Protein AF-A0A820JJ82-F1 (afdb_monomer_lite)

pLDDT: mean 74.67, std 12.88, range [42.31, 90.62]

InterPro domains:
  IPR000795 Translational (tr)-type GTP-binding domain [PF00009] (2-73)
  IPR027417 P-loop containing nucleoside triphosphate hydrolase [G3DSA:3.40.50.300] (1-97)
  IPR027417 P-loop containing nucleoside triphosphate hydrolase [SSF52540] (2-84)
  IPR050100 Translation factor GTPase superfamily members [PTHR23115] (2-79)

Structure (mmCIF, N/CA/C/O backbone):
data_AF-A0A820JJ82-F1
#
_entry.id   AF-A0A820JJ82-F1
#
loop_
_atom_site.group_PDB
_atom_site.id
_atom_site.type_symbol
_atom_site.label_atom_id
_atom_site.label_alt_id
_atom_site.label_comp_id
_atom_site.label_asym_id
_atom_site.label_entity_id
_atom_site.label_seq_id
_atom_site.pdbx_PDB_ins_code
_atom_site.Cartn_x
_atom_site.Cartn_y
_atom_site.Cartn_z
_atom_site.occupancy
_atom_site.B_iso_or_equiv
_atom_site.auth_seq_id
_atom_site.auth_comp_id
_atom_site.auth_asym_id
_atom_site.auth_atom_id
_atom_site.pdbx_PDB_model_num
ATOM 1 N N . MET A 1 1 ? 2.016 -13.389 4.673 1.00 69.38 1 MET A N 1
ATOM 2 C CA . MET A 1 1 ? 1.292 -12.100 4.555 1.00 69.38 1 MET A CA 1
ATOM 3 C C . MET A 1 1 ? 0.142 -11.987 5.553 1.00 69.38 1 MET A C 1
ATOM 5 O O . MET A 1 1 ? 0.139 -11.042 6.325 1.00 69.38 1 MET A O 1
ATOM 9 N N . ARG A 1 2 ? -0.801 -12.941 5.586 1.00 78.25 2 ARG A N 1
ATOM 10 C CA . ARG A 1 2 ? -1.975 -12.910 6.479 1.00 78.25 2 ARG A CA 1
ATOM 11 C C . ARG A 1 2 ? -1.619 -12.875 7.973 1.00 78.25 2 ARG A C 1
ATOM 13 O O . ARG A 1 2 ? -1.949 -11.901 8.644 1.00 78.25 2 ARG A O 1
ATOM 20 N N . GLU A 1 3 ? -0.848 -13.850 8.457 1.00 86.12 3 GLU A N 1
ATOM 21 C CA . GLU A 1 3 ? -0.344 -13.864 9.841 1.00 86.12 3 GLU A CA 1
ATOM 22 C C . GLU A 1 3 ? 0.470 -12.616 10.200 1.00 86.12 3 GLU A C 1
ATOM 24 O O . GLU A 1 3 ? 0.343 -12.102 11.304 1.00 86.12 3 GLU A O 1
ATOM 29 N N . GLN A 1 4 ? 1.290 -12.101 9.278 1.00 84.56 4 GLN A N 1
ATOM 30 C CA . GLN A 1 4 ? 2.127 -10.924 9.546 1.00 84.56 4 GLN A CA 1
ATOM 31 C C . GLN A 1 4 ? 1.283 -9.668 9.786 1.00 84.56 4 GLN A C 1
ATOM 33 O O . GLN A 1 4 ? 1.573 -8.907 10.702 1.00 84.56 4 GLN A O 1
ATOM 38 N N . ILE A 1 5 ? 0.210 -9.482 9.014 1.00 83.50 5 ILE A N 1
ATOM 39 C CA . ILE A 1 5 ? -0.724 -8.362 9.195 1.00 83.50 5 ILE A CA 1
ATOM 40 C C . ILE A 1 5 ? -1.459 -8.489 10.533 1.00 83.50 5 ILE A C 1
ATOM 42 O O . ILE A 1 5 ? -1.599 -7.501 11.252 1.00 83.50 5 ILE A O 1
ATOM 46 N N . LEU A 1 6 ? -1.886 -9.702 10.896 1.00 85.25 6 LEU A N 1
ATOM 47 C CA . LEU A 1 6 ? -2.532 -9.954 12.184 1.00 85.25 6 LEU A CA 1
ATOM 48 C C . LEU A 1 6 ? -1.582 -9.676 13.359 1.00 85.25 6 LEU A C 1
ATOM 50 O O . LEU A 1 6 ? -1.979 -9.068 14.350 1.00 85.25 6 LEU A O 1
ATOM 54 N N . LEU A 1 7 ? -0.316 -10.075 13.239 1.00 87.69 7 LEU A N 1
ATOM 55 C CA . LEU A 1 7 ? 0.695 -9.819 14.259 1.00 87.69 7 LEU A CA 1
ATOM 56 C C . LEU A 1 7 ? 0.967 -8.316 14.418 1.00 87.69 7 LEU A C 1
ATOM 58 O O . LEU A 1 7 ? 0.979 -7.816 15.540 1.00 87.69 7 LEU A O 1
ATOM 62 N N . CYS A 1 8 ? 1.107 -7.575 13.314 1.00 85.06 8 CYS A N 1
ATOM 63 C CA . CYS A 1 8 ? 1.236 -6.115 13.350 1.00 85.06 8 CYS A CA 1
ATOM 64 C C . CYS A 1 8 ? 0.038 -5.440 14.035 1.00 85.06 8 CYS A C 1
ATOM 66 O O . CYS A 1 8 ? 0.224 -4.460 14.760 1.00 85.06 8 CYS A O 1
ATOM 68 N N . TYR A 1 9 ? -1.168 -5.982 13.843 1.00 84.38 9 TYR A N 1
ATOM 69 C CA . TYR A 1 9 ? -2.379 -5.480 14.486 1.00 84.38 9 TYR A CA 1
ATOM 70 C C . TYR A 1 9 ? -2.340 -5.691 16.001 1.00 84.38 9 TYR A C 1
ATOM 72 O O . TYR A 1 9 ? -2.567 -4.749 16.759 1.00 84.38 9 TYR A O 1
ATOM 80 N N . MET A 1 10 ? -1.968 -6.894 16.449 1.00 85.62 10 MET A N 1
ATOM 81 C CA . MET A 1 10 ? -1.823 -7.209 17.877 1.00 85.62 10 MET A CA 1
ATOM 82 C C . MET A 1 10 ? -0.736 -6.369 18.561 1.00 85.62 10 MET A C 1
ATOM 84 O O . MET A 1 10 ? -0.878 -6.013 19.726 1.00 85.62 10 MET A O 1
ATOM 88 N N . LEU A 1 11 ? 0.323 -6.004 17.833 1.00 87.94 11 LEU A N 1
ATOM 89 C CA . LEU A 1 11 ? 1.389 -5.120 18.319 1.00 87.94 11 LEU A CA 1
ATOM 90 C C . LEU A 1 11 ? 0.982 -3.635 18.377 1.00 87.94 11 LEU A C 1
ATOM 92 O O . LEU A 1 11 ? 1.763 -2.806 18.838 1.00 87.94 11 LEU A O 1
ATOM 96 N N . GLY A 1 12 ? -0.216 -3.270 17.907 1.00 85.00 12 GLY A N 1
ATOM 97 C CA . GLY A 1 12 ? -0.701 -1.889 17.930 1.00 85.00 12 GLY A CA 1
ATOM 98 C C . GLY A 1 12 ? -0.080 -0.985 16.861 1.00 85.00 12 GLY A C 1
ATOM 99 O O . GLY A 1 12 ? -0.137 0.242 16.983 1.00 85.00 12 GLY A O 1
ATOM 100 N N . ILE A 1 13 ? 0.501 -1.550 15.798 1.00 85.44 13 ILE A N 1
ATOM 101 C CA . ILE A 1 13 ? 1.017 -0.772 14.667 1.00 85.44 13 ILE A CA 1
ATOM 102 C C . ILE A 1 13 ? -0.178 -0.220 13.890 1.00 85.44 13 ILE A C 1
ATOM 104 O O . ILE A 1 13 ? -0.875 -0.972 13.215 1.00 85.44 13 ILE A O 1
ATOM 108 N N . LYS A 1 14 ? -0.411 1.095 13.984 1.00 80.00 14 LYS A N 1
ATOM 109 C CA . LYS A 1 14 ? -1.553 1.787 13.349 1.00 80.00 14 LYS A CA 1
ATOM 110 C C . LYS A 1 14 ? -1.271 2.307 11.937 1.00 80.00 14 LYS A C 1
ATOM 112 O O . LYS A 1 14 ? -2.208 2.575 11.197 1.00 80.00 14 LYS A O 1
ATOM 117 N N . ARG A 1 15 ? 0.003 2.496 11.579 1.00 81.06 15 ARG A N 1
ATOM 118 C CA . ARG A 1 15 ? 0.445 3.017 10.274 1.00 81.06 15 ARG A CA 1
ATOM 119 C C . ARG A 1 15 ? 1.230 1.933 9.554 1.00 81.06 15 ARG A C 1
ATOM 121 O O . ARG A 1 15 ? 2.164 1.388 10.135 1.00 81.06 15 ARG A O 1
ATOM 128 N N . MET A 1 16 ? 0.858 1.632 8.315 1.00 82.88 16 MET A N 1
ATOM 129 C CA . MET A 1 16 ? 1.491 0.577 7.525 1.00 82.88 16 MET A CA 1
ATOM 130 C C . MET A 1 16 ? 1.792 1.083 6.116 1.00 82.88 16 MET A C 1
ATOM 132 O O . MET A 1 16 ? 1.011 1.826 5.527 1.00 82.88 16 MET A O 1
ATOM 136 N N . VAL A 1 17 ? 2.926 0.656 5.569 1.00 84.12 17 VAL A N 1
ATOM 137 C CA . VAL A 1 17 ? 3.266 0.852 4.160 1.00 84.12 17 VAL A CA 1
ATOM 138 C C . VAL A 1 17 ? 3.345 -0.522 3.515 1.00 84.12 17 VAL A C 1
ATOM 140 O O . VAL A 1 17 ? 4.064 -1.399 3.992 1.00 84.12 17 VAL A O 1
ATOM 143 N N . VAL A 1 18 ? 2.582 -0.715 2.448 1.00 85.50 18 VAL A N 1
ATOM 144 C CA . VAL A 1 18 ? 2.579 -1.928 1.637 1.00 85.50 18 VAL A CA 1
ATOM 145 C C . VAL A 1 18 ? 3.364 -1.637 0.367 1.00 85.50 18 VAL A C 1
ATOM 147 O O . VAL A 1 18 ? 2.885 -0.940 -0.527 1.00 85.50 18 VAL A O 1
ATOM 150 N N . ALA A 1 19 ? 4.574 -2.180 0.291 1.00 85.19 19 ALA A N 1
ATOM 151 C CA . ALA A 1 19 ? 5.379 -2.127 -0.917 1.00 85.19 19 ALA A CA 1
ATOM 152 C C . ALA A 1 19 ? 5.050 -3.328 -1.822 1.00 85.19 19 ALA A C 1
ATOM 154 O O . ALA A 1 19 ? 5.254 -4.480 -1.433 1.00 85.19 19 ALA A O 1
ATOM 155 N N . VAL A 1 20 ? 4.520 -3.068 -3.016 1.00 85.38 20 VAL A N 1
ATOM 156 C CA . VAL A 1 20 ? 4.247 -4.082 -4.042 1.00 85.38 20 VAL A CA 1
ATOM 157 C C . VAL A 1 20 ? 5.505 -4.235 -4.888 1.00 85.38 20 VAL A C 1
ATOM 159 O O . VAL A 1 20 ? 5.829 -3.348 -5.668 1.00 85.38 20 VAL A O 1
ATOM 162 N N . ASN A 1 21 ? 6.239 -5.330 -4.689 1.00 84.62 21 ASN A N 1
ATOM 163 C CA . ASN A 1 21 ? 7.519 -5.582 -5.356 1.00 84.62 21 ASN A CA 1
ATOM 164 C C . ASN A 1 21 ? 7.361 -6.351 -6.681 1.00 84.62 21 ASN A C 1
ATOM 166 O O . ASN A 1 21 ? 6.323 -6.969 -6.912 1.00 84.62 21 ASN A O 1
ATOM 170 N N . LYS A 1 22 ? 8.435 -6.383 -7.484 1.00 79.88 22 LYS A N 1
ATOM 171 C CA . LYS A 1 22 ? 8.558 -7.081 -8.778 1.00 79.88 22 LYS A CA 1
ATOM 172 C C . LYS A 1 22 ? 7.654 -6.531 -9.886 1.00 79.88 22 LYS A C 1
ATOM 174 O O . LYS A 1 22 ? 7.092 -7.293 -10.669 1.00 79.88 22 LYS A O 1
ATOM 179 N N . MET A 1 23 ? 7.503 -5.211 -9.956 1.00 80.00 23 MET A N 1
ATOM 180 C CA . MET A 1 23 ? 6.760 -4.566 -11.051 1.00 80.00 23 MET A CA 1
ATOM 181 C C . MET A 1 23 ? 7.433 -4.736 -12.427 1.00 80.00 23 MET A C 1
ATOM 183 O O . MET A 1 23 ? 6.768 -4.584 -13.446 1.00 80.00 23 MET A O 1
ATOM 187 N N . ASP A 1 24 ? 8.718 -5.087 -12.440 1.00 75.75 24 ASP A N 1
ATOM 188 C CA . ASP A 1 24 ? 9.553 -5.388 -13.610 1.00 75.75 24 ASP A CA 1
ATOM 189 C C . ASP A 1 24 ? 9.325 -6.785 -14.210 1.00 75.75 24 ASP A C 1
ATOM 191 O O . ASP A 1 24 ? 9.854 -7.079 -15.278 1.00 75.75 24 ASP A O 1
ATOM 195 N N . ALA A 1 25 ? 8.564 -7.659 -13.541 1.00 78.25 25 ALA A N 1
ATOM 196 C CA . ALA A 1 25 ? 8.334 -9.013 -14.036 1.00 78.25 25 ALA A CA 1
ATOM 197 C C . ALA A 1 25 ? 7.683 -8.993 -15.430 1.00 78.25 25 ALA A C 1
ATOM 199 O O . ALA A 1 25 ? 6.786 -8.190 -15.676 1.00 78.25 25 ALA A O 1
ATOM 200 N N . ASP A 1 26 ? 8.089 -9.918 -16.303 1.00 70.62 26 ASP A N 1
ATOM 201 C CA . ASP A 1 26 ? 7.634 -10.012 -17.703 1.00 70.62 26 ASP A CA 1
ATOM 202 C C . ASP A 1 26 ? 6.102 -10.172 -17.827 1.00 70.62 26 ASP A C 1
ATOM 204 O O . ASP A 1 26 ? 5.484 -9.702 -18.775 1.00 70.62 26 ASP A O 1
ATOM 208 N N . ASP A 1 27 ? 5.461 -10.754 -16.807 1.00 72.56 27 ASP A N 1
ATOM 209 C CA . ASP A 1 27 ? 4.001 -10.883 -16.709 1.00 72.56 27 ASP A CA 1
ATOM 210 C C . ASP A 1 27 ? 3.277 -9.583 -16.303 1.00 72.56 27 ASP A C 1
ATOM 212 O O . ASP A 1 27 ? 2.053 -9.490 -16.413 1.00 72.56 27 ASP A O 1
ATOM 216 N N . VAL A 1 28 ? 4.000 -8.607 -15.743 1.00 71.88 28 VAL A N 1
ATOM 217 C CA . VAL A 1 28 ? 3.444 -7.376 -15.160 1.00 71.88 28 VAL A CA 1
ATOM 218 C C . VAL A 1 28 ? 3.848 -6.152 -15.970 1.00 71.88 28 VAL A C 1
ATOM 220 O O . VAL A 1 28 ? 2.984 -5.324 -16.212 1.00 71.88 28 VAL A O 1
ATOM 223 N N . LEU A 1 29 ? 5.108 -6.021 -16.400 1.00 76.25 29 LEU A N 1
ATOM 224 C CA . LEU A 1 29 ? 5.614 -4.911 -17.229 1.00 76.25 29 LEU A CA 1
ATOM 225 C C . LEU A 1 29 ? 5.118 -3.527 -16.772 1.00 76.25 29 LEU A C 1
ATOM 227 O O . LEU A 1 29 ? 4.690 -2.703 -17.580 1.00 76.25 29 LEU A O 1
ATOM 231 N N . TYR A 1 30 ? 5.148 -3.270 -15.464 1.00 72.81 30 TYR A N 1
ATOM 232 C CA . TYR A 1 30 ? 4.645 -2.034 -14.853 1.00 72.81 30 TYR A CA 1
ATOM 233 C C . TYR A 1 30 ? 3.144 -1.747 -15.080 1.00 72.81 30 TYR A C 1
ATOM 235 O O . TYR A 1 30 ? 2.703 -0.601 -14.953 1.00 72.81 30 TYR A O 1
ATOM 243 N N . ASP A 1 31 ? 2.344 -2.774 -15.372 1.00 79.62 31 ASP A N 1
ATOM 244 C CA . ASP A 1 31 ? 0.916 -2.651 -15.648 1.00 79.62 31 ASP A CA 1
ATOM 245 C C . ASP A 1 31 ? 0.127 -2.141 -14.433 1.00 79.62 31 ASP A C 1
ATOM 247 O O . ASP A 1 31 ? 0.167 -2.670 -13.313 1.00 79.62 31 ASP A O 1
ATOM 251 N N . GLU A 1 32 ? -0.651 -1.094 -14.694 1.00 80.25 32 GLU A N 1
ATOM 252 C CA . GLU A 1 32 ? -1.473 -0.409 -13.705 1.00 80.25 32 GLU A CA 1
ATOM 253 C C . GLU A 1 32 ? -2.644 -1.292 -13.246 1.00 80.25 32 GLU A C 1
ATOM 255 O O . GLU A 1 32 ? -3.025 -1.262 -12.071 1.00 80.25 32 GLU A O 1
ATOM 260 N N . ASN A 1 33 ? -3.194 -2.126 -14.137 1.00 84.00 33 ASN A N 1
ATOM 261 C CA . ASN A 1 33 ? -4.325 -2.989 -13.795 1.00 84.00 33 ASN A CA 1
ATOM 262 C C . ASN A 1 33 ? -3.907 -4.058 -12.791 1.00 84.00 33 ASN A C 1
ATOM 264 O O . ASN A 1 33 ? -4.620 -4.296 -11.811 1.00 84.00 33 ASN A O 1
ATOM 268 N N . ARG A 1 34 ? -2.725 -4.650 -12.978 1.00 85.31 34 ARG A N 1
ATOM 269 C CA . ARG A 1 34 ? -2.168 -5.625 -12.041 1.00 85.31 34 ARG A CA 1
ATOM 270 C C . ARG A 1 34 ? -1.927 -5.023 -10.661 1.00 85.31 34 ARG A C 1
ATOM 272 O O . ARG A 1 34 ? -2.311 -5.628 -9.657 1.00 85.31 34 ARG A O 1
ATOM 279 N N . PHE A 1 35 ? -1.364 -3.816 -10.599 1.00 85.25 35 PHE A N 1
ATOM 280 C CA . PHE A 1 35 ? -1.197 -3.102 -9.333 1.00 85.25 35 PHE A CA 1
ATOM 281 C C . PHE A 1 35 ? -2.545 -2.810 -8.660 1.00 85.25 35 PHE A C 1
ATOM 283 O O . PHE A 1 35 ? -2.708 -3.076 -7.468 1.00 85.25 35 PHE A O 1
ATOM 290 N N . ASN A 1 36 ? -3.536 -2.323 -9.412 1.00 86.50 36 ASN A N 1
ATOM 291 C CA . ASN A 1 36 ? -4.870 -2.025 -8.886 1.00 86.50 36 ASN A CA 1
ATOM 292 C C . ASN A 1 36 ? -5.597 -3.281 -8.384 1.00 86.50 36 ASN A C 1
ATOM 294 O O . ASN A 1 36 ? -6.262 -3.232 -7.345 1.00 86.50 36 ASN A O 1
ATOM 298 N N . GLN A 1 37 ? -5.426 -4.418 -9.063 1.00 88.44 37 GLN A N 1
ATOM 299 C CA . GLN A 1 37 ? -5.956 -5.707 -8.622 1.00 88.44 37 GLN A CA 1
ATOM 300 C C . GLN A 1 37 ? -5.369 -6.106 -7.261 1.00 88.44 37 GLN A C 1
ATOM 302 O O . GLN A 1 37 ? -6.121 -6.375 -6.322 1.00 88.44 37 GLN A O 1
ATOM 307 N N . ILE A 1 38 ? -4.039 -6.067 -7.128 1.00 88.06 38 ILE A N 1
ATOM 308 C CA . ILE A 1 38 ? -3.339 -6.397 -5.877 1.00 88.06 38 ILE A CA 1
ATOM 309 C C . ILE A 1 38 ? -3.738 -5.419 -4.766 1.00 88.06 38 ILE A C 1
ATOM 311 O O . ILE A 1 38 ? -4.062 -5.834 -3.653 1.00 88.06 38 ILE A O 1
ATOM 315 N N . LYS A 1 39 ? -3.773 -4.116 -5.062 1.00 87.56 39 LYS A N 1
ATOM 316 C CA . LYS A 1 39 ? -4.187 -3.078 -4.113 1.00 87.56 39 LYS A CA 1
ATOM 317 C C . LYS A 1 39 ? -5.597 -3.337 -3.587 1.00 87.56 39 LYS A C 1
ATOM 319 O O . LYS A 1 39 ? -5.822 -3.206 -2.385 1.00 87.56 39 LYS A O 1
ATOM 324 N N . SER A 1 40 ? -6.532 -3.717 -4.455 1.00 89.62 40 SER A N 1
ATOM 325 C CA . SER A 1 40 ? -7.914 -4.028 -4.074 1.00 89.62 40 SER A CA 1
ATOM 326 C C . SER A 1 40 ? -7.999 -5.264 -3.175 1.00 89.62 40 SER A C 1
ATOM 328 O O . SER A 1 40 ? -8.625 -5.218 -2.113 1.00 89.62 40 SER A O 1
ATOM 330 N N . GLU A 1 41 ? -7.300 -6.341 -3.541 1.00 90.44 41 GLU A N 1
ATOM 331 C CA . GLU A 1 41 ? -7.268 -7.586 -2.767 1.00 90.44 41 GLU A CA 1
ATOM 332 C C . GLU A 1 41 ? -6.675 -7.367 -1.367 1.00 90.44 41 GLU A C 1
ATOM 334 O O . GLU A 1 41 ? -7.270 -7.750 -0.353 1.00 90.44 41 GLU A O 1
ATOM 339 N N . VAL A 1 42 ? -5.540 -6.668 -1.290 1.00 88.75 42 VAL A N 1
ATOM 340 C CA . VAL A 1 42 ? -4.875 -6.357 -0.020 1.00 88.75 42 VAL A CA 1
ATOM 341 C C . VAL A 1 42 ? -5.713 -5.388 0.816 1.00 88.75 42 VAL A C 1
ATOM 343 O O . VAL A 1 42 ? -5.840 -5.576 2.025 1.00 88.75 42 VAL A O 1
ATOM 346 N N . SER A 1 43 ? -6.355 -4.395 0.195 1.00 88.56 43 SER A N 1
ATOM 347 C CA . SER A 1 43 ? -7.261 -3.470 0.892 1.00 88.56 43 SER A CA 1
ATOM 348 C C . SER A 1 43 ? -8.473 -4.190 1.488 1.00 88.56 43 SER A C 1
ATOM 350 O O . SER A 1 43 ? -8.877 -3.893 2.614 1.00 88.56 43 SER A O 1
ATOM 352 N N . HIS A 1 44 ? -9.049 -5.157 0.769 1.00 90.62 44 HIS A N 1
ATOM 353 C CA . HIS A 1 44 ? -10.140 -5.982 1.288 1.00 90.62 44 HIS A CA 1
ATOM 354 C C . HIS A 1 44 ? -9.685 -6.803 2.500 1.00 90.62 44 HIS A C 1
ATOM 356 O O . HIS A 1 44 ? -10.382 -6.868 3.516 1.00 90.62 44 HIS A O 1
ATOM 362 N N . TYR A 1 45 ? -8.483 -7.377 2.426 1.00 88.38 45 TYR A N 1
ATOM 363 C CA . TYR A 1 45 ? -7.913 -8.140 3.529 1.00 88.38 45 TYR A CA 1
ATOM 364 C C . TYR A 1 45 ? -7.642 -7.271 4.769 1.00 88.38 45 TYR A C 1
ATOM 366 O O . TYR A 1 45 ? -8.026 -7.642 5.877 1.00 88.38 45 TYR A O 1
ATOM 374 N N . LEU A 1 46 ? -7.060 -6.083 4.592 1.00 87.94 46 LEU A N 1
ATOM 375 C CA . LEU A 1 46 ? -6.787 -5.136 5.679 1.00 87.94 46 LEU A CA 1
ATOM 376 C C . LEU A 1 46 ? -8.070 -4.656 6.368 1.00 87.94 46 LEU A C 1
ATOM 378 O O . LEU A 1 46 ? -8.131 -4.628 7.599 1.00 87.94 46 LEU A O 1
ATOM 382 N N . LYS A 1 47 ? -9.123 -4.369 5.592 1.00 88.75 47 LYS A N 1
ATOM 383 C CA . LYS A 1 47 ? -10.454 -4.053 6.134 1.00 88.75 47 LYS A CA 1
ATOM 384 C C . LYS A 1 47 ? -11.004 -5.186 6.997 1.00 88.75 47 LYS A C 1
ATOM 386 O O . LYS A 1 47 ? -11.553 -4.918 8.060 1.00 88.75 47 LYS A O 1
ATOM 391 N N . LYS A 1 48 ? -10.828 -6.442 6.575 1.00 88.69 48 LYS A N 1
ATOM 392 C CA . LYS A 1 48 ? -11.287 -7.619 7.331 1.00 88.69 48 LYS A CA 1
ATOM 393 C C . LYS A 1 48 ? -10.564 -7.782 8.672 1.00 88.69 48 LYS A C 1
ATOM 395 O O . LYS A 1 48 ? -11.174 -8.247 9.627 1.00 88.69 48 LYS A O 1
ATOM 400 N N . VAL A 1 49 ? -9.288 -7.401 8.743 1.00 86.19 49 VAL A N 1
ATOM 401 C CA . VAL A 1 49 ? -8.500 -7.416 9.990 1.00 86.19 49 VAL A CA 1
ATOM 402 C C . VAL A 1 49 ? -8.877 -6.251 10.920 1.00 86.19 49 VAL A C 1
ATOM 404 O O . VAL A 1 49 ? -8.682 -6.352 12.126 1.00 86.19 49 VAL A O 1
ATOM 407 N N . GLY A 1 50 ? -9.460 -5.171 10.388 1.00 85.31 50 GLY A N 1
ATOM 408 C CA . GLY A 1 50 ? -9.861 -3.989 11.159 1.00 85.31 50 GLY A CA 1
ATOM 409 C C . GLY A 1 50 ? -8.917 -2.792 11.011 1.00 85.31 50 GLY A C 1
ATOM 410 O O . GLY A 1 50 ? -8.944 -1.884 11.840 1.00 85.31 50 GLY A O 1
ATOM 411 N N . TYR A 1 51 ? -8.079 -2.773 9.970 1.00 84.81 51 TYR A N 1
ATOM 412 C CA . TYR A 1 51 ? -7.245 -1.620 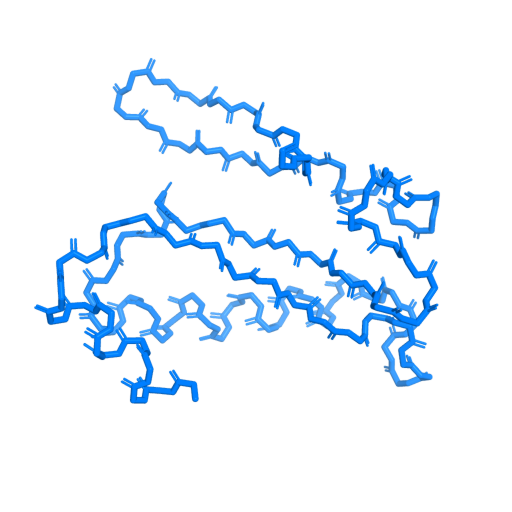9.635 1.00 84.81 51 TYR A CA 1
ATOM 413 C C . TYR A 1 51 ? -8.035 -0.534 8.893 1.00 84.81 51 TYR A C 1
ATOM 415 O O . TYR A 1 51 ? -8.841 -0.821 8.006 1.00 84.81 51 TYR A O 1
ATOM 423 N N . GLN A 1 52 ? -7.747 0.730 9.212 1.00 82.69 52 GLN A N 1
ATOM 424 C CA . GLN A 1 52 ? -8.230 1.885 8.454 1.00 82.69 52 GLN A CA 1
ATOM 425 C C . GLN A 1 52 ? -7.358 2.085 7.212 1.00 82.69 52 GLN A C 1
ATOM 427 O O . GLN A 1 52 ? -6.140 2.228 7.328 1.00 82.69 52 GLN A O 1
ATOM 432 N N . LEU A 1 53 ? -7.973 2.100 6.025 1.00 81.06 53 LEU A N 1
ATOM 433 C CA . LEU A 1 53 ? -7.242 2.230 4.758 1.00 81.06 53 LEU A CA 1
ATOM 434 C C . LEU A 1 53 ? -6.539 3.584 4.613 1.00 81.06 53 LEU A C 1
ATOM 436 O O . LEU A 1 53 ? -5.505 3.652 3.961 1.00 81.06 53 LEU A O 1
ATOM 440 N N . ASP A 1 54 ? -7.037 4.628 5.274 1.00 79.62 54 ASP A N 1
ATOM 441 C CA . ASP A 1 54 ? -6.458 5.979 5.252 1.00 79.62 54 ASP A CA 1
ATOM 442 C C . ASP A 1 54 ? -5.051 6.038 5.875 1.00 79.62 54 ASP A C 1
ATOM 444 O O . ASP A 1 54 ? -4.269 6.964 5.651 1.00 79.62 54 ASP A O 1
ATOM 448 N N . HIS A 1 55 ? -4.701 5.029 6.675 1.00 77.25 55 HIS A N 1
ATOM 449 C CA . HIS A 1 55 ? -3.390 4.889 7.307 1.00 77.25 55 HIS A CA 1
ATOM 450 C C . HIS A 1 55 ? -2.476 3.886 6.600 1.00 77.25 55 HIS A C 1
ATOM 452 O O . HIS A 1 55 ? -1.381 3.605 7.103 1.00 77.25 55 HIS A O 1
ATOM 458 N N . VAL A 1 56 ? -2.910 3.361 5.451 1.00 82.69 56 VAL A N 1
ATOM 459 C CA . VAL A 1 56 ? -2.163 2.386 4.662 1.00 82.69 56 VAL A CA 1
ATOM 460 C C . VAL A 1 56 ? -1.732 3.008 3.340 1.00 82.69 56 VAL A C 1
ATOM 462 O O . VAL A 1 56 ? -2.553 3.329 2.484 1.00 82.69 56 VAL A O 1
ATOM 465 N N . ALA A 1 57 ? -0.421 3.134 3.155 1.00 83.44 57 ALA A N 1
ATOM 466 C CA . ALA A 1 57 ? 0.161 3.563 1.889 1.00 83.44 57 ALA A CA 1
ATOM 467 C C . ALA A 1 57 ? 0.471 2.350 1.006 1.00 83.44 57 ALA A C 1
ATOM 469 O O . ALA A 1 57 ? 0.979 1.346 1.501 1.00 83.44 57 ALA A O 1
ATOM 470 N N . PHE A 1 58 ? 0.221 2.455 -0.300 1.00 84.38 58 PHE A N 1
ATOM 471 C CA . PHE A 1 58 ? 0.614 1.443 -1.283 1.00 84.38 58 PHE A CA 1
ATOM 472 C C . PHE A 1 58 ? 1.679 2.018 -2.208 1.00 84.38 58 PHE A C 1
ATOM 474 O O . PHE A 1 58 ? 1.443 3.048 -2.839 1.00 84.38 58 PHE A O 1
ATOM 481 N N . VAL A 1 59 ? 2.824 1.345 -2.303 1.00 82.38 59 VAL A N 1
ATOM 482 C CA . VAL A 1 59 ? 3.972 1.801 -3.093 1.00 82.38 59 VAL A CA 1
ATOM 483 C C . VAL A 1 59 ? 4.417 0.692 -4.047 1.00 82.38 59 VAL A C 1
ATOM 485 O O . VAL A 1 59 ? 4.839 -0.359 -3.573 1.00 82.38 59 VAL A O 1
ATOM 488 N N . PRO A 1 60 ? 4.335 0.874 -5.374 1.00 83.50 60 PRO A N 1
ATOM 489 C CA . PRO A 1 60 ? 4.951 -0.058 -6.311 1.00 83.50 60 PRO A CA 1
ATOM 490 C C . PRO A 1 60 ? 6.473 0.132 -6.302 1.00 83.50 60 PRO A C 1
ATOM 492 O O . PRO A 1 60 ? 6.951 1.253 -6.481 1.00 83.50 60 PRO A O 1
ATOM 495 N N . ILE A 1 61 ? 7.225 -0.948 -6.105 1.00 81.75 61 ILE A N 1
ATOM 496 C CA . ILE A 1 61 ? 8.693 -0.965 -6.133 1.00 81.75 61 ILE A CA 1
ATOM 497 C C . ILE A 1 61 ? 9.204 -2.022 -7.120 1.00 81.75 61 ILE A C 1
ATOM 499 O O . ILE A 1 61 ? 8.559 -3.052 -7.343 1.00 81.75 61 ILE A O 1
ATOM 503 N N . SER A 1 62 ? 10.396 -1.796 -7.668 1.00 78.81 62 SER A N 1
ATOM 504 C CA . SER A 1 62 ? 11.208 -2.859 -8.264 1.00 78.81 62 SER A CA 1
ATOM 505 C C . SER A 1 62 ? 12.593 -2.840 -7.636 1.00 78.81 62 SER A C 1
ATOM 507 O O . SER A 1 62 ? 13.316 -1.850 -7.711 1.00 78.81 62 SER A O 1
ATOM 509 N N . ALA A 1 63 ? 12.967 -3.956 -7.015 1.00 76.56 63 ALA A N 1
ATOM 510 C CA . ALA A 1 63 ? 14.310 -4.126 -6.475 1.00 76.56 63 ALA A CA 1
ATOM 511 C C . ALA A 1 63 ? 15.363 -4.435 -7.551 1.00 76.56 63 ALA A C 1
ATOM 513 O O . ALA A 1 63 ? 16.545 -4.222 -7.298 1.00 76.56 63 ALA A O 1
ATOM 514 N N . TRP A 1 64 ? 14.955 -4.933 -8.723 1.00 75.75 64 TRP A N 1
ATOM 515 C CA . TRP A 1 64 ? 15.879 -5.280 -9.804 1.00 75.75 64 TRP A CA 1
ATOM 516 C C . TRP A 1 64 ? 16.349 -4.025 -10.543 1.00 75.75 64 TRP A C 1
ATOM 518 O O . TRP A 1 64 ? 17.541 -3.731 -10.584 1.00 75.75 64 TRP A O 1
ATOM 528 N N . GLU A 1 65 ? 15.396 -3.213 -10.998 1.00 70.88 65 GLU A N 1
ATOM 529 C CA . GLU A 1 65 ? 15.664 -1.954 -11.705 1.00 70.88 65 GLU A CA 1
ATOM 530 C C . GLU A 1 65 ? 15.919 -0.771 -10.748 1.00 70.88 65 GLU A C 1
ATOM 532 O O . GLU A 1 65 ? 16.157 0.352 -11.180 1.00 70.88 65 GLU A O 1
ATOM 537 N N . ASN A 1 66 ? 15.892 -1.004 -9.428 1.00 69.56 66 ASN A N 1
ATOM 538 C CA . ASN A 1 66 ? 15.993 0.024 -8.381 1.00 69.56 66 ASN A CA 1
ATOM 539 C C . ASN A 1 66 ? 14.927 1.141 -8.465 1.00 69.56 66 ASN A C 1
ATOM 541 O O . ASN A 1 66 ? 15.112 2.251 -7.952 1.00 69.56 66 ASN A O 1
ATOM 545 N N . ASP A 1 67 ? 13.774 0.836 -9.058 1.00 70.00 67 ASP A N 1
ATOM 546 C CA . ASP A 1 67 ? 12.671 1.773 -9.233 1.00 70.00 67 ASP A CA 1
ATOM 547 C C . ASP A 1 67 ? 11.909 2.026 -7.920 1.00 70.00 67 ASP A C 1
ATOM 549 O O . ASP A 1 67 ? 11.475 1.090 -7.240 1.00 70.00 67 ASP A O 1
ATOM 553 N N . ASN A 1 68 ? 11.677 3.309 -7.602 1.00 67.38 68 ASN A N 1
ATOM 554 C CA . ASN A 1 68 ? 10.926 3.790 -6.429 1.00 67.38 68 ASN A CA 1
ATOM 555 C C . ASN A 1 68 ? 11.517 3.393 -5.057 1.00 67.38 68 ASN A C 1
ATOM 557 O O . ASN A 1 68 ? 10.812 3.442 -4.050 1.00 67.38 68 ASN A O 1
ATOM 561 N N . LEU A 1 69 ? 12.803 3.025 -4.998 1.00 65.88 69 LEU A N 1
ATOM 562 C CA . LEU A 1 69 ? 13.518 2.740 -3.744 1.00 65.88 69 LEU A CA 1
ATOM 563 C C . LEU A 1 69 ? 14.248 3.967 -3.179 1.00 65.88 69 LEU A C 1
ATOM 565 O O . LEU A 1 69 ? 14.165 4.242 -1.986 1.00 65.88 69 LEU A O 1
ATOM 569 N N . VAL A 1 70 ? 14.955 4.709 -4.036 1.00 64.19 70 VAL A N 1
ATOM 570 C CA . VAL A 1 70 ? 15.728 5.913 -3.656 1.00 64.19 70 VAL A CA 1
ATOM 571 C C . VAL A 1 70 ? 15.417 7.095 -4.574 1.00 64.19 70 VAL A C 1
ATOM 573 O O . VAL A 1 70 ? 15.551 8.246 -4.173 1.00 64.19 70 VAL A O 1
ATOM 576 N N . THR A 1 71 ? 14.978 6.825 -5.805 1.00 61.56 71 THR A N 1
ATOM 577 C CA . THR A 1 71 ? 14.619 7.828 -6.812 1.00 61.56 71 THR A CA 1
ATOM 578 C C . THR A 1 71 ? 13.264 7.486 -7.427 1.00 61.56 71 THR A C 1
ATOM 580 O O . THR A 1 71 ? 12.890 6.315 -7.508 1.00 61.56 71 THR A O 1
ATOM 583 N N . ILE A 1 72 ? 12.494 8.510 -7.819 1.00 63.97 72 ILE A N 1
ATOM 584 C CA . ILE A 1 72 ? 11.251 8.299 -8.572 1.00 63.97 72 ILE A CA 1
ATOM 585 C C . ILE A 1 72 ? 11.616 7.629 -9.891 1.00 63.97 72 ILE A C 1
ATOM 587 O O . ILE A 1 72 ? 12.428 8.160 -10.649 1.00 63.97 72 ILE A O 1
ATOM 591 N N . SER A 1 73 ? 10.964 6.508 -10.180 1.00 65.25 73 SER A N 1
ATOM 592 C CA . SER A 1 73 ? 11.115 5.835 -11.461 1.00 65.25 73 SER A CA 1
ATOM 593 C C . SER A 1 73 ? 10.544 6.670 -12.611 1.00 65.25 73 SER A C 1
ATOM 595 O O . SER A 1 73 ? 9.419 7.179 -12.537 1.00 65.25 73 SER A O 1
ATOM 597 N N . ASN A 1 74 ? 11.289 6.756 -13.716 1.00 64.25 74 ASN A N 1
ATOM 598 C CA . ASN A 1 74 ? 10.781 7.291 -14.983 1.00 64.25 74 ASN A CA 1
ATOM 599 C C . ASN A 1 74 ? 9.800 6.325 -15.671 1.00 64.25 74 ASN A C 1
ATOM 601 O O . ASN A 1 74 ? 8.954 6.781 -16.439 1.00 64.25 74 ASN A O 1
ATOM 605 N N . ASN A 1 75 ? 9.870 5.027 -15.351 1.00 62.19 75 ASN A N 1
ATOM 606 C CA . ASN A 1 75 ? 9.027 3.9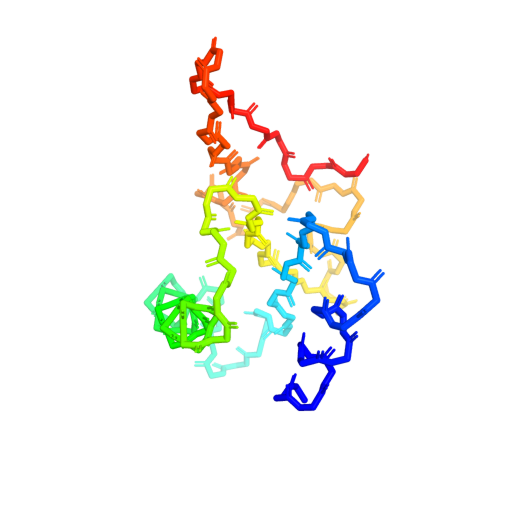72 -15.924 1.00 62.19 75 ASN A CA 1
ATOM 607 C C . ASN A 1 75 ? 7.619 3.952 -15.307 1.00 62.19 75 ASN A C 1
ATOM 609 O O . ASN A 1 75 ? 6.687 3.399 -15.883 1.00 62.19 75 ASN A O 1
ATOM 613 N N . MET A 1 76 ? 7.432 4.617 -14.161 1.00 62.53 76 MET A N 1
ATOM 614 C CA . MET A 1 76 ? 6.158 4.702 -13.441 1.00 62.53 76 MET A CA 1
ATOM 615 C C . MET A 1 76 ? 5.705 6.158 -13.223 1.00 62.53 76 MET A C 1
ATOM 617 O O . MET A 1 76 ? 5.526 6.602 -12.083 1.00 62.53 76 MET A O 1
ATOM 621 N N . PRO A 1 77 ? 5.452 6.937 -14.295 1.00 59.34 77 PRO A N 1
ATOM 622 C CA . PRO A 1 77 ? 5.172 8.366 -14.181 1.00 59.34 77 PRO A CA 1
ATOM 623 C C . PRO A 1 77 ? 3.865 8.691 -13.438 1.00 59.34 77 PRO A C 1
ATOM 625 O O . PRO A 1 77 ? 3.699 9.822 -12.980 1.00 59.34 77 PRO A O 1
ATOM 628 N N . ARG A 1 78 ? 2.956 7.717 -13.298 1.00 61.75 78 ARG A N 1
ATOM 629 C CA . ARG A 1 78 ? 1.658 7.849 -12.614 1.00 61.75 78 ARG A CA 1
ATOM 630 C C . ARG A 1 78 ? 1.684 7.497 -11.122 1.00 61.75 78 ARG A C 1
ATOM 632 O O . ARG A 1 78 ? 0.771 7.889 -10.407 1.00 61.75 78 ARG A O 1
ATOM 639 N N . PHE A 1 79 ? 2.736 6.839 -10.627 1.00 60.69 79 PHE A N 1
ATOM 640 C CA . PHE A 1 79 ? 2.853 6.394 -9.226 1.00 60.69 79 PHE A CA 1
ATOM 641 C C . PHE A 1 79 ? 3.771 7.292 -8.369 1.00 60.69 79 PHE A C 1
ATOM 643 O O . PHE A 1 79 ? 4.340 6.860 -7.366 1.00 60.69 79 PHE A O 1
ATOM 650 N N . LYS A 1 80 ? 3.926 8.567 -8.758 1.00 57.22 80 LYS A N 1
ATOM 651 C CA . LYS A 1 80 ? 4.847 9.534 -8.120 1.00 57.22 80 LYS A CA 1
ATOM 652 C C . LYS A 1 80 ? 4.418 9.999 -6.726 1.00 57.22 80 LYS A C 1
ATOM 654 O O . LYS A 1 80 ? 5.234 10.537 -5.974 1.00 57.22 80 LYS A O 1
ATOM 659 N N . SER A 1 81 ? 3.141 9.845 -6.400 1.00 58.69 81 SER A N 1
ATOM 660 C CA . SER A 1 81 ? 2.576 10.294 -5.134 1.00 58.69 81 SER A CA 1
ATOM 661 C C . SER A 1 81 ? 1.411 9.418 -4.718 1.00 58.69 81 SER A C 1
ATOM 663 O O . SER A 1 81 ? 0.623 8.984 -5.558 1.00 58.69 81 SER A O 1
ATOM 665 N N . TRP A 1 82 ? 1.268 9.225 -3.416 1.00 64.75 82 TRP A N 1
ATOM 666 C CA . TRP A 1 82 ? 0.095 8.618 -2.816 1.00 64.75 82 TRP A CA 1
ATOM 667 C C . TRP A 1 82 ? -0.583 9.648 -1.917 1.00 64.75 82 TRP A C 1
ATOM 669 O O . TRP A 1 82 ? 0.063 10.431 -1.220 1.00 64.75 82 TRP A O 1
ATOM 679 N N . THR A 1 83 ? -1.906 9.677 -1.966 1.00 55.91 83 THR A N 1
ATOM 680 C CA . THR A 1 83 ? -2.690 10.603 -1.156 1.00 55.91 83 THR A CA 1
ATOM 681 C C . THR A 1 83 ? -2.972 9.960 0.191 1.00 55.91 83 THR A C 1
ATOM 683 O O . THR A 1 83 ? -3.486 8.841 0.253 1.00 55.91 83 THR A O 1
ATOM 686 N N . LYS A 1 84 ? -2.621 10.662 1.266 1.00 58.72 84 LYS A N 1
ATOM 687 C CA . LYS A 1 84 ? -2.995 10.321 2.632 1.00 58.72 84 LYS A CA 1
ATOM 688 C C . LYS A 1 84 ? -4.169 11.200 3.039 1.00 58.72 84 LYS A C 1
ATOM 690 O O . LYS A 1 84 ? -4.014 12.411 3.177 1.00 58.72 84 LYS A 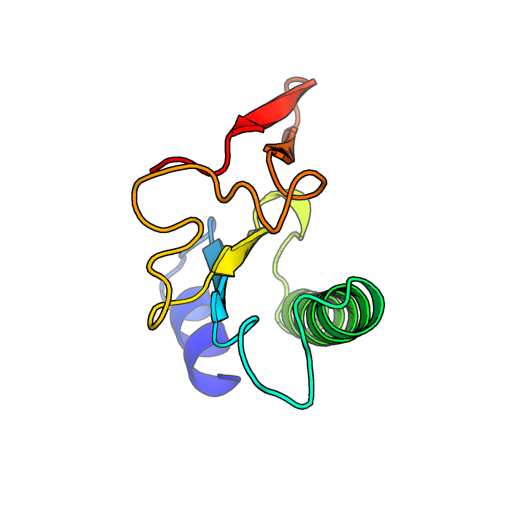O 1
ATOM 695 N N . GLU A 1 85 ? -5.322 10.591 3.261 1.00 57.09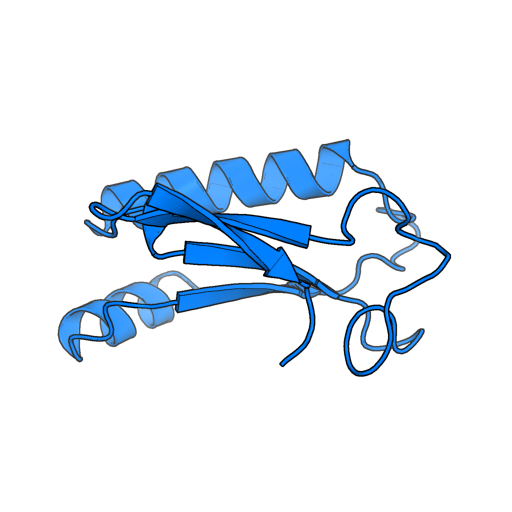 85 GLU A N 1
ATOM 696 C CA . GLU A 1 85 ? -6.453 11.274 3.884 1.00 57.09 85 GLU A CA 1
ATOM 697 C C . GLU A 1 85 ? -6.257 11.235 5.408 1.00 57.09 85 GLU A C 1
ATOM 69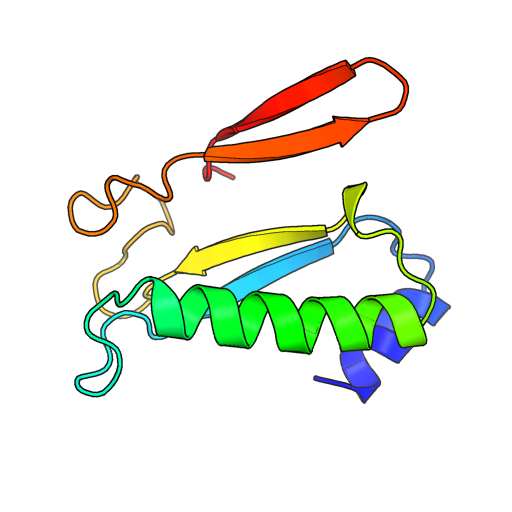9 O O . GLU A 1 85 ? -6.017 10.186 6.009 1.00 57.09 85 GLU A O 1
ATOM 704 N N . THR A 1 86 ? -6.290 12.396 6.054 1.00 55.34 86 THR A N 1
ATOM 705 C CA . THR A 1 86 ? -6.238 12.524 7.517 1.00 55.34 86 THR A CA 1
ATOM 706 C C . THR A 1 86 ? -7.342 13.466 7.974 1.00 55.34 86 THR A C 1
ATOM 708 O O . THR A 1 86 ? -7.782 14.312 7.204 1.00 55.34 86 THR A O 1
ATOM 711 N N . ASN A 1 87 ? -7.760 13.367 9.241 1.00 52.34 87 ASN A N 1
ATOM 712 C CA . ASN A 1 87 ? -8.808 14.227 9.821 1.00 52.34 87 ASN A CA 1
ATOM 713 C C . ASN A 1 87 ? -8.509 15.743 9.726 1.00 52.34 87 ASN A C 1
ATOM 715 O O . ASN A 1 87 ? -9.402 16.552 9.939 1.00 52.34 87 ASN A O 1
ATOM 719 N N . GLU A 1 8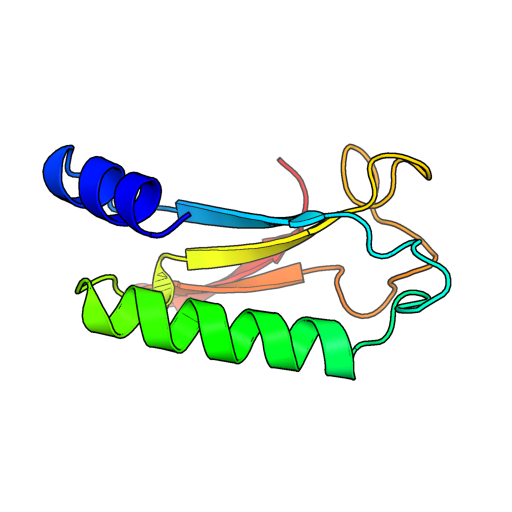8 ? -7.270 16.122 9.402 1.00 54.56 88 GLU A N 1
ATOM 720 C CA . GLU A 1 88 ? -6.793 17.504 9.252 1.00 54.56 88 GLU A CA 1
ATOM 721 C C . GLU A 1 88 ? -6.642 17.939 7.775 1.00 54.56 88 GLU A C 1
ATOM 723 O O . GLU A 1 88 ? -6.252 19.073 7.507 1.00 54.56 88 GLU A O 1
ATOM 728 N N . GLY A 1 89 ? -6.963 17.064 6.810 1.00 51.28 89 GLY A N 1
ATOM 729 C CA . GLY A 1 89 ? -6.912 17.336 5.369 1.00 51.28 89 GLY A CA 1
ATOM 730 C C . GLY A 1 89 ? -6.211 16.247 4.540 1.00 51.28 89 GLY A C 1
ATOM 731 O O . GLY A 1 89 ? -5.482 15.397 5.066 1.00 51.28 89 GLY A O 1
ATOM 732 N N . SER A 1 90 ? -6.434 16.297 3.221 1.00 44.31 90 SER A N 1
ATOM 733 C CA . SER A 1 90 ? -5.797 15.437 2.215 1.00 44.31 90 SER A CA 1
ATOM 734 C C . SER A 1 90 ? -4.355 15.891 1.973 1.00 44.31 90 SER A C 1
ATOM 736 O O . SER A 1 90 ? -4.115 16.984 1.456 1.00 44.31 90 SER A O 1
ATOM 738 N N . THR A 1 91 ? -3.375 15.084 2.382 1.00 50.81 91 THR A N 1
ATOM 739 C CA . THR A 1 91 ? -1.947 15.377 2.188 1.00 50.81 91 THR A CA 1
ATOM 740 C C . THR A 1 91 ? -1.384 14.463 1.109 1.00 50.81 91 THR A C 1
ATOM 742 O O . THR A 1 91 ? -1.409 13.239 1.230 1.00 50.81 91 THR A O 1
ATOM 745 N N . ILE A 1 92 ? -0.843 15.055 0.044 1.00 53.94 92 ILE A N 1
ATOM 746 C CA . ILE A 1 92 ? -0.155 14.321 -1.021 1.00 53.94 92 ILE A CA 1
ATOM 747 C C . ILE A 1 92 ? 1.243 13.966 -0.510 1.00 53.94 92 ILE A C 1
ATOM 749 O O . ILE A 1 92 ? 2.125 14.822 -0.418 1.00 53.94 92 ILE A O 1
ATOM 753 N N . CYS A 1 93 ? 1.451 12.701 -0.166 1.00 52.91 93 CYS A N 1
ATOM 754 C CA . CYS A 1 93 ? 2.747 12.187 0.241 1.00 52.91 93 CYS A CA 1
ATOM 755 C C . CYS A 1 93 ? 3.504 11.716 -1.008 1.00 52.91 93 CYS A C 1
ATOM 757 O O . CYS A 1 93 ? 3.007 10.923 -1.811 1.00 52.91 93 CYS A O 1
ATOM 759 N N . LYS A 1 94 ? 4.721 12.231 -1.210 1.00 56.34 94 LYS A N 1
ATOM 760 C CA . LYS A 1 94 ? 5.603 11.735 -2.275 1.00 56.34 94 LYS A CA 1
ATOM 761 C C . LYS A 1 94 ? 6.080 10.329 -1.906 1.00 56.34 94 LYS A C 1
ATOM 763 O O . LYS A 1 94 ? 6.223 10.021 -0.727 1.00 56.34 94 LYS A O 1
ATOM 768 N N . THR A 1 95 ? 6.358 9.494 -2.901 1.00 53.06 95 THR A N 1
ATOM 769 C CA . THR A 1 95 ? 6.810 8.097 -2.733 1.00 53.06 95 THR A CA 1
ATOM 770 C C . THR A 1 95 ? 8.227 7.965 -2.128 1.00 53.06 95 THR A C 1
ATOM 772 O O . THR A 1 95 ? 8.808 6.889 -2.140 1.00 53.06 95 THR A O 1
ATOM 775 N N . PHE A 1 96 ? 8.798 9.042 -1.579 1.00 46.34 96 PHE A N 1
ATOM 776 C CA . PHE A 1 96 ? 10.117 9.028 -0.949 1.00 46.34 96 PHE A CA 1
ATOM 777 C C . PHE A 1 96 ? 10.009 8.760 0.553 1.00 46.34 96 PHE A C 1
ATOM 779 O O . PHE A 1 96 ? 9.154 9.345 1.225 1.00 46.34 96 PHE A O 1
ATOM 786 N N . PHE A 1 97 ? 10.887 7.884 1.042 1.00 42.31 97 PHE A N 1
ATOM 787 C CA . PHE A 1 97 ? 11.218 7.749 2.459 1.00 42.31 97 PHE A CA 1
ATOM 788 C C . PHE A 1 97 ? 12.008 8.963 2.956 1.00 42.31 97 PHE A C 1
ATOM 790 O O . PHE A 1 97 ? 12.792 9.522 2.153 1.00 42.31 97 PHE A O 1
#

Radius of gyration: 13.99 Å; chains: 1; bounding box: 27×31×36 Å

Secondary structure (DSSP, 8-state):
-HHHHHHHHHTT---EEEEE--TTSTTTTT-HHHHHHHHHHHHHHHHHHT--GGGEEEEE-BTTTTBTTSS--SS-TT-SEEEEEETTEEEEEES--

Organism: NCBI:txid392032

Foldseek 3Di:
DLVVLLVCVVVVPQAEEAEAEDCVDPVNQVPPVVLVVVVVVVVVSCVVSPHDCLRYHYHYAYPVVRDLVADHDPSNPPRQWDWRQDPVGIDTHGSHD

Sequence (97 aa):
MREQILLCYMLGIKRMVVAVNKMDADDVLYDENRFNQIKSEVSHYLKKVGYQLDHVAFVPISAWENDNLVTISNNMPRFKSWTKETNEGSTICKTFF

=== Feature glossary ===
The features interleaved in this record are:

— What the protein is —

Sequence gives the chain of amino acids in standard one-letter code (A=alanine, C=cysteine, …, Y=tyrosine), read N→C. It is the only feature that is directly encoded by the gene; all structural features are derived from the folded form of this sequence.

Database cross-references. InterPro integrates a dozen domain/family signature databases into unified entries with residue-range hits. GO terms attach function/process/location labels with evidence codes. CATH codes position the fold in a four-level structural taxonomy. Organism is the NCBI-taxonomy species name.

— Where its atoms are —

Atomic coordinates in PDBx/mmCIF format — the same representation the Protein Data Bank distributes. Each line of the _atom_site loop places one backbone atom in Cartesian space (units: ångströms, origin: arbitrary).

The six renders are orthographic views along the three Cartesian axes in both directions. Representation (cartoon, sticks, or surface) and color scheme (sequence-rainbow or by-chain) vary across proteins so the training set covers all the common visualization conventions.

— Local backbone conformation —

Eight-state secondary structure (DSSP): H is the canonical α-helix, G the tighter 3₁₀-helix, I the wider π-helix; E/B are β-structure, T and S are turns and bends, and '-' is everything else. DSSP derives these from the pattern of main-chain N–H···O=C hydrogen bonds, not from the sequence.

P-SEA three-state annotation labels each residue as helix, strand, or coil based purely on the geometry of the Cα trace. It serves as a fallback when the full backbone (and thus DSSP) is unavailable.

The φ/ψ torsion pair specifies the backbone conformation at each residue. φ rotates about the N–Cα bond, ψ about the Cα–C bond. Steric clashes forbid most of the (φ, ψ) plane — the allowed regions (α-helix basin, β-sheet basin, left-handed helix) are the Ramachandran-allowed regions.

— Global shape and packing —

The geometric summary reports three shape descriptors. Rg (radius of gyration) measures how spread out the Cα atoms are about their centre of mass; compact globular proteins have small Rg, elongated or unfolded ones large. Cα contacts (<8 Å, |i−j|>4) count long-range residue pairs in spatial proximity — high for tightly packed folds, near zero for rods or random coil. The bounding-box extents give the protein's footprint along x, y, z in Å.

Solvent-accessible surface area (SASA) is the area in Å² traced out by the centre of a 1.4 Å probe sphere (a water molecule) rolled over the protein's van der Waals surface (Shrake–Rupley / Lee–Richards construction). Buried residues have near-zero SASA; fully exposed residues can exceed 200 Å². The total SASA scales roughly with the number of surface residues.

The contact map is a binary N×N matrix image: pixel (i, j) is dark where Cα_i and Cα_j are within 8 Å and |i−j|>4. Because the |i−j|>4 filter removes local helical contacts, off-diagonal stripes parallel to the main diagonal indicate parallel β-sheets; stripes perpendicular to it indicate antiparallel β-sheets. The Ramachandran plot scatters every residue's (φ, ψ) pair against the sterically allowed regions. The PAE heatmap renders the predicted-aligned-error matrix.

— Structural neighborhood —

3Di is Foldseek's structural alphabet. Each residue is assigned one of twenty discrete states based on how its Cα sits relative to its spatial (not sequential) neighbors. Aligning 3Di strings finds structural homologs roughly as well as full 3D superposition, but orders of magnitude faster.

Nearest PDB neighbors are the top structural matches found by Foldseek when searching this structure against the entire Protein Data Bank. Each hit reports a TM-score (0 to 1; >0.5 almost always implies the same fold) and an E-value. These are *structural* homologs — they may share no detectable sequence similarity.

— Confidence and disorder —

For AlphaFold models, the B-factor field carries pLDDT — the model's own estimate of local accuracy on a 0–100 scale. Regions with pLDDT<50 should be treated as essentially unmodeled; they often correspond to intrinsically disordered segments.

Crystallographic B-factors measure how much each atom's electron density is smeared out, in Å². They rise in mobile loops and surface residues and fall in the buried interior. In AlphaFold models this column is repurposed to hold pLDDT instead.

Predicted aligned error is AlphaFold's pairwise confidence. Unlike pLDDT (per-residue), PAE is per-residue-pair and captures whether two parts of the structure are correctly placed relative to each other. Units are ångströms of expected positional error.